Protein AF-A0A950X8S5-F1 (afdb_monomer_lite)

Secondary structure (DSSP, 8-state):
-EEEESS---TT-EEEEEETTEEEEEEEEEEEE-SSS-EEEEEEEEEEEEHHHHHHHHHHHHHT---------PPPP----

Sequence (81 aa):
MILETTEPLPISTVVSVEHEDVLFLGEVLSCRVTSGPAWNVEIKVAHFLTGLQNLMALRKGLLGEGVPSQTFHSIPPGVFN

Foldseek 3Di:
DKDKDLDWDDFQDWDWDDDDQKIFTWTWHDWADDPDSIIITDTDGPDMDGNVNVVVVVVCVVVVDDDPPPPPDDDDPDDDD

Structure (mmCIF, N/CA/C/O backbone):
data_AF-A0A950X8S5-F1
#
_entry.id   AF-A0A950X8S5-F1
#
loop_
_atom_site.group_PDB
_atom_site.id
_atom_site.type_symbol
_atom_site.label_atom_id
_atom_site.label_alt_id
_atom_site.label_comp_id
_atom_site.label_asym_id
_atom_site.label_entity_id
_atom_site.label_seq_id
_atom_site.pdbx_PDB_ins_code
_atom_site.Cartn_x
_atom_site.Cartn_y
_atom_site.Cartn_z
_atom_site.occupancy
_atom_site.B_iso_or_equiv
_atom_site.auth_seq_id
_atom_site.auth_comp_id
_atom_site.auth_asym_id
_atom_site.auth_atom_id
_atom_site.pdbx_PDB_model_num
ATOM 1 N N . MET A 1 1 ? -6.493 6.181 -3.130 1.00 85.62 1 MET A N 1
ATOM 2 C CA . MET A 1 1 ? -7.043 4.806 -3.112 1.00 85.62 1 MET A CA 1
ATOM 3 C C . MET A 1 1 ? -7.657 4.577 -1.747 1.00 85.62 1 MET A C 1
ATOM 5 O O . MET A 1 1 ? -7.056 5.024 -0.781 1.00 85.62 1 MET A O 1
ATOM 9 N N . ILE A 1 2 ? -8.830 3.952 -1.667 1.00 89.62 2 ILE A N 1
ATOM 10 C CA . ILE A 1 2 ? -9.522 3.692 -0.399 1.00 89.62 2 ILE A CA 1
ATOM 11 C C . ILE A 1 2 ? -9.542 2.185 -0.167 1.00 89.62 2 ILE A C 1
ATOM 13 O O . ILE A 1 2 ? -9.952 1.451 -1.06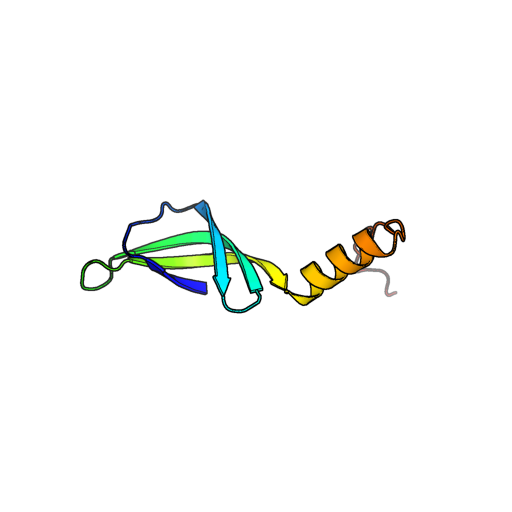3 1.00 89.62 2 ILE A O 1
ATOM 17 N N . LEU A 1 3 ? -9.091 1.747 1.005 1.00 89.69 3 LEU A N 1
ATOM 18 C CA . LEU A 1 3 ? -9.082 0.350 1.430 1.00 89.69 3 LEU A CA 1
ATOM 19 C C . LEU A 1 3 ? -9.791 0.184 2.771 1.00 89.69 3 LEU A C 1
ATOM 21 O O . LEU A 1 3 ? -9.912 1.139 3.537 1.00 89.69 3 LEU A O 1
ATOM 25 N N . GLU A 1 4 ? -10.202 -1.044 3.067 1.00 90.44 4 GLU A N 1
ATOM 26 C CA . GLU A 1 4 ? -10.695 -1.428 4.385 1.00 90.44 4 GLU A CA 1
ATOM 27 C C . GLU A 1 4 ? -9.672 -2.313 5.098 1.00 90.44 4 GLU A C 1
ATOM 29 O O . GLU A 1 4 ? -9.144 -3.263 4.519 1.00 90.44 4 GLU A O 1
ATOM 34 N N . THR A 1 5 ? -9.392 -2.000 6.360 1.00 88.56 5 THR A N 1
ATOM 35 C CA . THR A 1 5 ? -8.501 -2.775 7.228 1.00 88.56 5 THR A CA 1
ATOM 36 C C . THR A 1 5 ? -9.214 -3.136 8.526 1.00 88.56 5 THR A C 1
ATOM 38 O O . THR A 1 5 ? -10.139 -2.456 8.965 1.00 88.56 5 THR A O 1
ATOM 41 N N . THR A 1 6 ? -8.800 -4.223 9.170 1.00 87.81 6 THR A N 1
ATOM 42 C CA . THR A 1 6 ? -9.351 -4.644 10.473 1.00 87.81 6 THR A CA 1
ATOM 43 C C . THR A 1 6 ? -8.688 -3.938 11.654 1.00 87.81 6 THR A C 1
ATOM 45 O O . THR A 1 6 ? -9.141 -4.054 12.789 1.00 87.81 6 THR A O 1
ATOM 48 N N . GLU A 1 7 ? -7.606 -3.207 11.398 1.00 87.12 7 GLU A N 1
ATOM 49 C CA . GLU A 1 7 ? -6.825 -2.495 12.401 1.00 87.12 7 GLU A CA 1
ATOM 50 C C . GLU A 1 7 ? -6.506 -1.066 11.945 1.00 87.12 7 GLU A C 1
ATOM 52 O O . GLU A 1 7 ? -6.423 -0.809 10.738 1.00 87.12 7 GLU A O 1
ATOM 57 N N . PRO A 1 8 ? -6.338 -0.123 12.888 1.00 88.75 8 PRO A N 1
ATOM 58 C CA . PRO A 1 8 ? -5.994 1.248 12.556 1.00 88.75 8 PRO A CA 1
ATOM 59 C C . PRO A 1 8 ? -4.556 1.348 12.040 1.00 88.75 8 PRO A C 1
ATOM 61 O O . PRO A 1 8 ? -3.623 0.837 12.658 1.00 88.75 8 PRO A O 1
ATOM 64 N N . LEU A 1 9 ? -4.374 2.089 10.947 1.00 89.06 9 LEU A N 1
ATOM 65 C CA . LEU A 1 9 ? -3.061 2.406 10.391 1.00 89.06 9 LEU A CA 1
ATOM 66 C C . LEU A 1 9 ? -2.678 3.861 10.708 1.00 89.06 9 LEU A C 1
ATOM 68 O O . LEU A 1 9 ? -3.485 4.767 10.476 1.00 89.06 9 LEU A O 1
ATOM 72 N N . PRO A 1 10 ? -1.458 4.126 11.212 1.00 89.62 10 PRO A N 1
ATOM 73 C CA . PRO A 1 10 ? -1.012 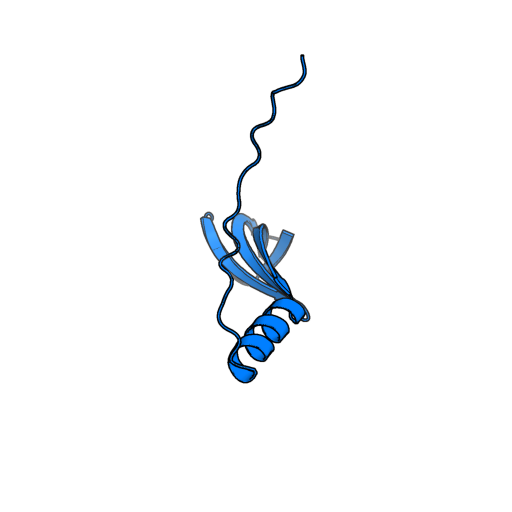5.491 11.458 1.00 89.62 10 PRO A CA 1
ATOM 74 C C . PRO A 1 10 ? -0.896 6.292 10.155 1.00 89.62 10 PRO A C 1
ATOM 76 O O . PRO A 1 10 ? -0.461 5.771 9.125 1.00 89.62 10 PRO A O 1
ATOM 79 N N . ILE A 1 11 ? -1.231 7.582 10.219 1.00 92.06 11 ILE A N 1
ATOM 80 C CA . ILE A 1 11 ? -0.982 8.529 9.123 1.00 92.06 11 ILE A CA 1
ATOM 81 C C . ILE A 1 11 ? 0.523 8.579 8.848 1.00 92.06 11 ILE A C 1
ATOM 83 O O . ILE A 1 11 ? 1.336 8.437 9.760 1.00 92.06 11 ILE A O 1
ATOM 87 N N . SER A 1 12 ? 0.882 8.764 7.584 1.00 90.12 12 SER A N 1
ATOM 88 C CA . SER A 1 12 ? 2.260 8.765 7.102 1.00 90.12 12 SER A CA 1
ATOM 89 C C . SER A 1 12 ? 3.000 7.430 7.171 1.00 90.12 12 SER A C 1
ATOM 91 O O . SER A 1 12 ? 4.214 7.357 6.982 1.00 90.12 12 SER A O 1
ATOM 93 N N . THR A 1 13 ? 2.263 6.340 7.379 1.00 90.75 13 THR A N 1
ATOM 94 C CA . THR A 1 13 ? 2.815 4.991 7.255 1.00 90.75 13 THR A C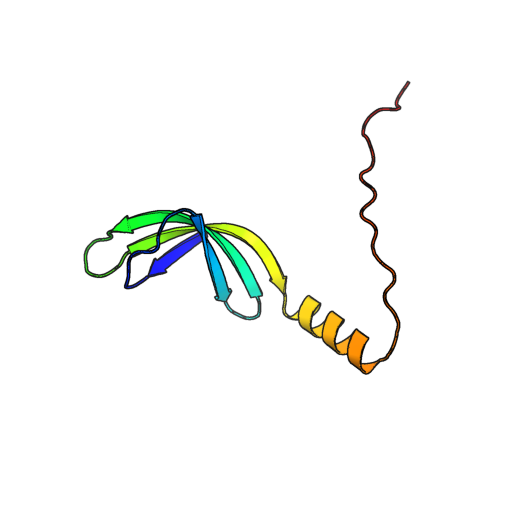A 1
ATOM 95 C C . THR A 1 13 ? 2.941 4.613 5.787 1.00 90.75 13 THR A C 1
ATOM 97 O O . THR A 1 13 ? 1.981 4.741 5.022 1.00 90.75 13 THR A O 1
ATOM 100 N N . VAL A 1 14 ? 4.116 4.113 5.403 1.00 89.62 14 VAL A N 1
ATOM 101 C CA . VAL A 1 14 ? 4.349 3.541 4.074 1.00 89.62 14 VAL A CA 1
ATOM 102 C C . VAL A 1 14 ? 3.677 2.176 3.995 1.00 89.62 14 VAL A C 1
ATOM 104 O O . VAL A 1 14 ? 3.892 1.320 4.851 1.00 89.62 14 VAL A O 1
ATOM 107 N N . VAL A 1 15 ? 2.875 1.976 2.955 1.00 89.50 15 VAL A N 1
ATOM 108 C CA . VAL A 1 15 ? 2.100 0.756 2.734 1.00 89.50 15 VAL A CA 1
ATOM 109 C C . VAL A 1 15 ? 2.304 0.237 1.317 1.00 89.50 15 VAL A C 1
ATOM 111 O O . VAL A 1 15 ? 2.417 1.003 0.354 1.00 89.50 15 VAL A O 1
ATOM 114 N N . SER A 1 16 ? 2.338 -1.086 1.202 1.00 88.56 16 SER A N 1
ATOM 115 C CA . SER A 1 16 ? 2.321 -1.814 -0.061 1.00 88.56 16 SER A CA 1
ATOM 116 C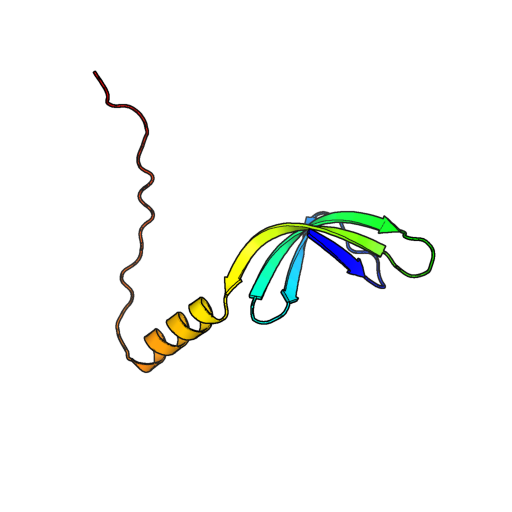 C . SER A 1 16 ? 0.992 -2.544 -0.193 1.00 88.56 16 SER A C 1
ATOM 118 O O . SER A 1 16 ? 0.603 -3.272 0.718 1.00 88.56 16 SER A O 1
ATOM 120 N N . VAL A 1 17 ? 0.306 -2.356 -1.312 1.00 88.31 17 VAL A N 1
ATOM 121 C CA . VAL A 1 17 ? -1.004 -2.954 -1.568 1.00 88.31 17 VAL A CA 1
ATOM 122 C C . VAL A 1 17 ? -0.898 -3.765 -2.843 1.00 88.31 17 VAL A C 1
ATOM 124 O O . VAL A 1 17 ? -0.634 -3.215 -3.909 1.00 88.31 17 VAL A O 1
ATOM 127 N N . GLU A 1 18 ? -1.075 -5.072 -2.718 1.00 87.31 18 GLU A N 1
ATOM 128 C CA . GLU A 1 18 ? -1.087 -5.998 -3.843 1.00 87.31 18 GLU A CA 1
ATOM 129 C C . GLU A 1 18 ? -2.529 -6.206 -4.303 1.00 87.31 18 GLU A C 1
ATOM 131 O O . GLU A 1 18 ? -3.409 -6.543 -3.506 1.00 87.31 18 GLU A O 1
ATOM 136 N N . HIS A 1 19 ? -2.784 -5.961 -5.584 1.00 84.00 19 HIS A N 1
ATOM 137 C CA . HIS A 1 19 ? -4.071 -6.240 -6.203 1.00 84.00 19 HIS A CA 1
ATOM 138 C C . HIS A 1 19 ? -3.847 -6.724 -7.632 1.00 84.00 19 HIS A C 1
ATOM 140 O O . HIS A 1 19 ? -3.246 -6.014 -8.441 1.00 84.00 19 HIS A O 1
ATOM 146 N N . GLU A 1 20 ? -4.334 -7.931 -7.926 1.00 83.81 20 GLU A N 1
ATOM 147 C CA . GLU A 1 20 ? -4.045 -8.644 -9.175 1.00 83.81 20 GLU A CA 1
ATOM 148 C C . GLU A 1 20 ? -2.524 -8.751 -9.403 1.00 83.81 20 GLU A C 1
ATOM 150 O O . GLU A 1 20 ? -1.809 -9.210 -8.519 1.00 83.81 20 GLU A O 1
ATOM 155 N N . ASP A 1 21 ? -2.024 -8.292 -10.552 1.00 80.56 21 ASP A N 1
ATOM 156 C CA . ASP A 1 21 ? -0.600 -8.290 -10.904 1.00 80.56 21 ASP A CA 1
ATOM 157 C C . ASP A 1 21 ? 0.070 -6.926 -10.656 1.00 80.56 21 ASP A C 1
ATOM 159 O O . ASP A 1 21 ? 1.095 -6.603 -11.271 1.00 80.56 21 ASP A O 1
ATOM 163 N N . VAL A 1 22 ? -0.527 -6.073 -9.818 1.00 80.56 22 VAL A N 1
ATOM 164 C CA . VAL A 1 22 ? -0.030 -4.721 -9.556 1.00 80.56 22 VAL A CA 1
ATOM 165 C C . VAL A 1 22 ? 0.263 -4.531 -8.075 1.00 80.56 22 VAL A C 1
ATOM 167 O O . VAL A 1 22 ? -0.598 -4.707 -7.214 1.00 80.56 22 VAL A O 1
ATOM 170 N N . LEU A 1 23 ? 1.493 -4.106 -7.785 1.00 84.31 23 LEU A N 1
ATOM 171 C CA . LEU A 1 23 ? 1.902 -3.686 -6.450 1.00 84.31 23 LEU A CA 1
ATOM 172 C C . LEU A 1 23 ? 1.883 -2.159 -6.372 1.00 84.31 23 LEU A C 1
ATOM 174 O O . LEU A 1 23 ? 2.690 -1.477 -7.011 1.00 84.31 23 LEU A O 1
ATOM 178 N N . PHE A 1 24 ? 0.972 -1.615 -5.574 1.00 86.56 24 PHE A N 1
ATOM 179 C CA . PHE A 1 24 ? 0.880 -0.190 -5.287 1.00 86.56 24 PHE A CA 1
ATOM 180 C C . PHE A 1 24 ? 1.712 0.143 -4.052 1.00 86.56 24 PHE A C 1
ATOM 182 O O . PHE A 1 24 ? 1.509 -0.426 -2.984 1.00 86.56 24 PHE A O 1
ATOM 189 N N . LEU A 1 25 ? 2.629 1.095 -4.184 1.00 88.94 25 LEU A N 1
ATOM 190 C CA . LEU A 1 25 ? 3.430 1.623 -3.086 1.00 88.94 25 LEU A CA 1
ATOM 191 C C . LEU A 1 25 ? 2.972 3.044 -2.784 1.00 88.94 25 LEU A C 1
ATOM 193 O O . LEU A 1 25 ? 2.912 3.902 -3.674 1.00 88.94 25 LEU A O 1
ATOM 197 N N . GLY A 1 26 ? 2.643 3.298 -1.525 1.00 90.81 26 GLY A N 1
ATOM 198 C CA . GLY A 1 26 ? 2.058 4.564 -1.122 1.00 90.81 26 GLY A CA 1
ATOM 199 C C . GLY A 1 26 ? 2.171 4.846 0.362 1.00 90.81 26 GLY A C 1
ATOM 200 O O . GLY A 1 26 ? 2.860 4.152 1.103 1.00 90.81 26 GLY A O 1
ATOM 201 N N . GLU A 1 27 ? 1.475 5.894 0.773 1.00 92.31 27 GLU A N 1
ATOM 202 C CA . GLU A 1 27 ? 1.469 6.394 2.142 1.00 92.31 27 GLU A CA 1
ATOM 203 C C . GLU A 1 27 ? 0.032 6.641 2.605 1.00 92.31 27 GLU A C 1
ATOM 205 O O . GLU A 1 27 ? -0.813 7.103 1.828 1.00 92.31 27 GLU A O 1
ATOM 210 N N . VAL A 1 28 ? -0.249 6.332 3.871 1.00 93.00 28 VAL A N 1
ATOM 211 C CA . VAL A 1 28 ? -1.554 6.577 4.495 1.00 93.00 28 VAL A CA 1
ATOM 212 C C . VAL A 1 28 ? -1.768 8.077 4.698 1.00 93.00 28 VAL A C 1
ATOM 214 O O . VAL A 1 28 ? -1.022 8.728 5.427 1.00 93.00 28 VAL A O 1
ATOM 217 N N . LEU A 1 29 ? -2.828 8.617 4.097 1.00 92.62 29 LEU A N 1
ATOM 218 C CA . LEU A 1 29 ? -3.270 10.001 4.286 1.00 92.62 29 LEU A CA 1
ATOM 219 C C . LEU A 1 29 ? -4.320 10.131 5.390 1.00 92.62 29 LEU A C 1
ATOM 221 O O . LEU A 1 29 ? -4.342 11.118 6.123 1.00 92.62 29 LEU A O 1
ATOM 225 N N . SER A 1 30 ? -5.218 9.153 5.493 1.00 91.31 30 SER A N 1
ATOM 226 C CA . SER A 1 30 ? -6.304 9.161 6.469 1.00 91.31 30 SER A CA 1
ATOM 227 C C . SER A 1 30 ? -6.648 7.740 6.887 1.00 91.31 30 SER A C 1
ATOM 229 O O . SER A 1 30 ? -6.619 6.829 6.068 1.00 91.31 30 SER A O 1
ATOM 231 N N . CYS A 1 31 ? -6.998 7.557 8.156 1.00 90.19 31 CYS A N 1
ATOM 232 C CA . CYS A 1 31 ? -7.536 6.313 8.687 1.00 90.19 31 CYS A CA 1
ATOM 233 C C . CYS A 1 31 ? -8.736 6.670 9.563 1.00 90.19 31 CYS A C 1
ATOM 235 O O . CYS A 1 31 ? -8.598 7.400 10.547 1.00 90.19 31 CYS A O 1
ATOM 237 N N . ARG A 1 32 ? -9.929 6.213 9.180 1.00 91.38 32 ARG A N 1
ATOM 238 C CA . ARG A 1 32 ? -11.191 6.524 9.861 1.00 91.38 32 ARG A CA 1
ATOM 239 C C . ARG A 1 32 ? -11.916 5.241 10.217 1.00 91.38 32 ARG A C 1
ATOM 241 O O . ARG A 1 32 ? -11.971 4.316 9.418 1.00 91.38 32 ARG A O 1
ATOM 248 N N . VAL A 1 33 ? -12.499 5.191 11.407 1.00 90.50 33 VAL A N 1
ATOM 249 C CA . VAL A 1 33 ? -13.339 4.058 11.797 1.00 90.50 33 VAL A CA 1
ATOM 250 C C . VAL A 1 33 ? -14.615 4.047 10.950 1.00 90.50 33 VAL A C 1
ATOM 252 O O . VAL A 1 33 ? -15.251 5.084 10.754 1.00 90.50 33 VAL A O 1
ATOM 255 N N . THR A 1 34 ? -14.970 2.874 10.439 1.00 87.69 34 THR A N 1
ATOM 256 C CA . THR A 1 34 ? -16.238 2.606 9.748 1.00 87.69 34 THR A CA 1
ATOM 257 C C . THR A 1 34 ? -17.168 1.876 10.715 1.00 87.69 34 THR A C 1
ATOM 259 O O . THR A 1 34 ? -16.737 1.396 11.760 1.00 87.69 34 THR A O 1
ATOM 262 N N . SER A 1 35 ? -18.467 1.803 10.425 1.00 79.06 35 SER A N 1
ATOM 263 C CA . SER A 1 35 ? -19.418 1.071 11.268 1.00 79.06 35 SER A CA 1
ATOM 264 C C . SER A 1 35 ? -18.995 -0.400 11.441 1.00 79.06 35 SER A C 1
ATOM 266 O O . SER A 1 35 ? -19.091 -1.182 10.502 1.00 79.06 35 SER A O 1
ATOM 268 N N . GLY A 1 36 ? -18.537 -0.776 12.642 1.00 79.12 36 GLY A N 1
ATOM 269 C CA . GLY A 1 36 ? -18.060 -2.128 12.970 1.00 79.12 36 GLY A CA 1
ATOM 270 C C . GLY A 1 36 ? -16.555 -2.181 13.292 1.00 79.12 36 GLY A C 1
ATOM 271 O O . GLY A 1 36 ? -15.987 -1.169 13.695 1.00 79.12 36 GLY A O 1
ATOM 272 N N . PRO A 1 37 ? -15.892 -3.348 13.150 1.00 84.00 37 PRO A N 1
ATOM 273 C CA . 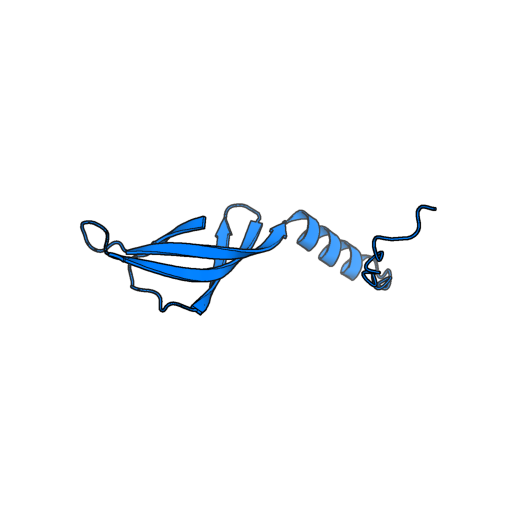PRO A 1 37 ? -14.451 -3.512 13.386 1.00 84.00 37 PRO A CA 1
ATOM 274 C C . PRO A 1 37 ? -13.585 -3.117 12.171 1.00 84.00 37 PRO A C 1
ATOM 276 O O . PRO A 1 37 ? -12.436 -3.537 12.074 1.00 84.00 37 PRO A O 1
ATOM 279 N N . ALA A 1 38 ? -14.138 -2.358 11.221 1.00 88.25 38 ALA A N 1
ATOM 280 C CA . ALA A 1 38 ? -13.473 -1.996 9.975 1.00 88.25 38 ALA A CA 1
ATOM 281 C C . ALA A 1 38 ? -12.999 -0.539 9.998 1.00 88.25 38 ALA A C 1
ATOM 283 O O . ALA A 1 38 ? -13.697 0.363 10.464 1.00 88.25 38 ALA A O 1
ATOM 284 N N . TRP A 1 39 ? -11.822 -0.303 9.437 1.00 90.06 39 TRP A N 1
ATOM 285 C CA . TRP A 1 39 ? -11.202 1.002 9.278 1.00 90.06 39 TRP A CA 1
ATOM 286 C C . TRP A 1 39 ? -11.097 1.318 7.795 1.00 90.06 39 TRP A C 1
ATOM 288 O O . TRP A 1 39 ? -10.589 0.519 7.019 1.00 90.06 39 TRP A O 1
ATOM 298 N N . ASN A 1 40 ? -11.586 2.486 7.403 1.00 91.88 40 ASN A N 1
ATOM 299 C CA . ASN A 1 40 ? -11.436 3.010 6.061 1.00 91.88 40 ASN A CA 1
ATOM 300 C C . ASN A 1 40 ? -10.126 3.797 5.988 1.00 91.88 40 ASN A C 1
ATOM 302 O O . ASN A 1 40 ? -9.929 4.766 6.730 1.00 91.88 40 ASN A O 1
ATOM 306 N N . VAL A 1 41 ? -9.224 3.356 5.120 1.00 91.88 41 VAL A N 1
ATOM 307 C CA . VAL A 1 41 ? -7.875 3.895 4.993 1.00 91.88 41 VAL A CA 1
ATOM 308 C C . VAL A 1 41 ? -7.703 4.485 3.607 1.00 91.88 41 VAL A C 1
ATOM 310 O O . VAL A 1 41 ? -7.829 3.803 2.590 1.00 91.88 41 VAL A O 1
ATOM 313 N N . GLU A 1 42 ? -7.391 5.773 3.570 1.00 92.06 42 GLU A N 1
ATOM 314 C CA . GLU A 1 42 ? -7.064 6.485 2.349 1.00 92.06 42 GLU A CA 1
ATOM 315 C C . GLU A 1 42 ? -5.551 6.502 2.151 1.00 92.06 42 GLU A C 1
ATOM 317 O O . GLU A 1 42 ? -4.795 6.963 3.006 1.00 92.06 42 GLU A O 1
ATOM 322 N N . ILE A 1 43 ? -5.115 6.015 0.992 1.00 91.19 43 ILE A N 1
ATOM 323 C CA . ILE A 1 43 ? -3.711 5.884 0.615 1.00 91.19 43 ILE A CA 1
ATOM 324 C C . ILE A 1 43 ? -3.433 6.744 -0.612 1.00 91.19 43 ILE A C 1
ATOM 326 O O . ILE A 1 43 ? -4.121 6.645 -1.642 1.00 91.19 43 ILE A O 1
ATOM 330 N N . LYS A 1 44 ? -2.367 7.540 -0.527 1.00 92.19 44 LYS A N 1
ATOM 331 C CA . LYS A 1 44 ? -1.745 8.189 -1.677 1.00 92.19 44 LYS A CA 1
ATOM 332 C C . LYS A 1 44 ? -0.786 7.211 -2.333 1.00 92.19 44 LYS A C 1
ATOM 334 O O . LYS A 1 44 ? 0.268 6.908 -1.783 1.00 92.19 44 LYS A O 1
ATOM 339 N N . VAL A 1 45 ? -1.141 6.736 -3.519 1.00 89.06 45 VAL A N 1
ATOM 340 C CA . VAL A 1 45 ? -0.246 5.905 -4.328 1.00 89.06 45 VAL A CA 1
ATOM 341 C C . VAL A 1 45 ? 0.841 6.803 -4.916 1.00 89.06 45 VAL A C 1
ATOM 343 O O . VAL A 1 45 ? 0.532 7.768 -5.614 1.00 89.06 45 VAL A O 1
ATOM 346 N N . ALA A 1 46 ? 2.102 6.497 -4.616 1.00 85.69 46 ALA A N 1
ATOM 347 C CA . ALA A 1 46 ? 3.259 7.190 -5.177 1.00 85.69 46 ALA A CA 1
ATOM 348 C C . ALA A 1 46 ? 3.815 6.445 -6.396 1.00 85.69 46 ALA A C 1
ATOM 350 O O . ALA A 1 46 ? 4.206 7.071 -7.377 1.00 85.69 46 ALA A O 1
ATOM 351 N N . HIS A 1 47 ? 3.821 5.112 -6.341 1.00 78.75 47 HIS A N 1
ATOM 352 C CA . HIS A 1 47 ? 4.306 4.254 -7.416 1.00 78.75 47 HIS A CA 1
ATOM 353 C C . HIS A 1 47 ? 3.385 3.046 -7.583 1.00 78.75 47 HIS A C 1
ATOM 355 O O . HIS A 1 47 ? 2.798 2.560 -6.618 1.00 78.75 47 HIS A O 1
ATOM 361 N N . PHE A 1 48 ? 3.285 2.543 -8.808 1.00 80.44 48 PHE A N 1
ATOM 362 C CA . PHE A 1 48 ? 2.648 1.269 -9.113 1.00 80.44 48 PHE A CA 1
ATOM 363 C C . PHE A 1 48 ? 3.619 0.441 -9.951 1.00 80.44 48 PHE A C 1
ATOM 365 O O . PHE A 1 48 ? 4.232 0.948 -10.891 1.00 80.44 48 PHE A O 1
ATOM 372 N N . LEU A 1 49 ? 3.789 -0.819 -9.572 1.00 76.06 49 LEU A N 1
ATOM 373 C CA . LEU A 1 49 ? 4.636 -1.778 -10.264 1.00 76.06 49 LEU A CA 1
ATOM 374 C C . LEU A 1 49 ? 3.722 -2.785 -10.944 1.00 76.06 49 LEU A C 1
ATOM 376 O O . LEU A 1 49 ? 2.942 -3.450 -10.271 1.00 76.06 49 LEU A O 1
ATOM 380 N N . THR A 1 50 ? 3.801 -2.885 -12.267 1.00 75.75 50 THR A N 1
ATOM 381 C CA . THR A 1 50 ? 3.029 -3.885 -13.022 1.00 75.75 50 THR A CA 1
ATOM 382 C C . THR A 1 50 ? 3.803 -5.195 -13.130 1.00 75.75 50 THR A C 1
ATOM 384 O O . THR A 1 50 ? 5.031 -5.190 -13.259 1.00 75.75 50 THR A O 1
ATOM 387 N N . GLY A 1 51 ? 3.095 -6.324 -13.192 1.00 64.12 51 GLY A N 1
ATOM 388 C CA . GLY A 1 51 ? 3.676 -7.633 -13.495 1.00 64.12 51 GLY A CA 1
ATOM 389 C C . GLY A 1 51 ? 4.521 -7.630 -14.775 1.00 64.12 51 GLY A C 1
ATOM 390 O O . GLY A 1 51 ? 5.538 -8.314 -14.840 1.00 64.12 51 GLY A O 1
ATOM 391 N N . LEU A 1 52 ? 4.195 -6.776 -15.758 1.00 63.75 52 LEU A N 1
ATOM 392 C CA . LEU A 1 52 ? 4.997 -6.584 -16.970 1.00 63.75 52 LEU A CA 1
ATOM 393 C C . LEU A 1 52 ? 6.359 -5.922 -16.688 1.00 63.75 52 LEU A C 1
ATOM 395 O O . LEU A 1 52 ? 7.349 -6.309 -17.299 1.00 63.75 52 LEU A O 1
ATOM 399 N N . GLN A 1 53 ? 6.453 -4.968 -15.756 1.00 62.94 53 GLN A N 1
ATOM 400 C CA . GLN A 1 53 ? 7.740 -4.405 -15.316 1.00 62.94 53 GLN A CA 1
ATOM 401 C C . GLN A 1 53 ? 8.568 -5.435 -14.540 1.00 62.94 53 GLN A C 1
ATOM 403 O O . GLN A 1 53 ? 9.773 -5.530 -14.774 1.00 62.94 53 GLN A O 1
ATOM 408 N N . ASN A 1 54 ? 7.927 -6.260 -13.703 1.00 60.78 54 ASN A N 1
ATOM 409 C CA . ASN A 1 54 ? 8.587 -7.389 -13.039 1.00 60.78 54 ASN A CA 1
ATOM 410 C C . ASN A 1 54 ? 9.103 -8.411 -14.063 1.00 60.78 54 ASN A C 1
ATOM 412 O O . ASN A 1 54 ? 10.260 -8.820 -13.996 1.00 60.78 54 ASN A O 1
ATOM 416 N N . LEU A 1 55 ? 8.293 -8.759 -15.068 1.00 62.62 55 LEU A N 1
ATOM 417 C CA . LEU A 1 55 ? 8.674 -9.668 -16.148 1.00 62.62 55 LEU A CA 1
ATOM 418 C C . LEU A 1 55 ? 9.783 -9.075 -17.026 1.00 62.62 55 LEU A C 1
ATOM 420 O O . LEU A 1 55 ? 10.688 -9.797 -17.425 1.00 62.62 55 LEU A O 1
ATOM 424 N N . MET A 1 56 ? 9.761 -7.769 -17.307 1.00 66.00 56 MET A N 1
ATOM 425 C CA . MET A 1 56 ? 10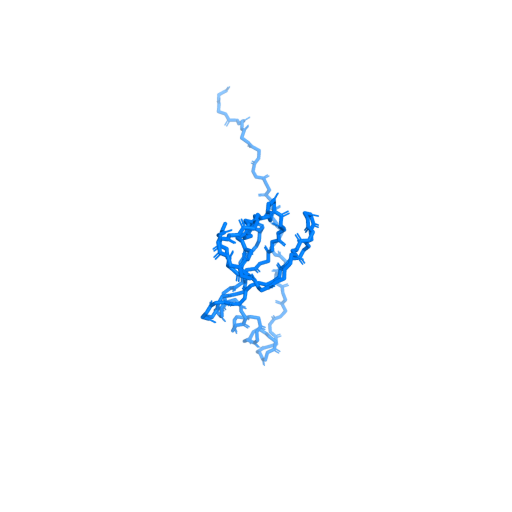.836 -7.080 -18.032 1.00 66.00 56 MET A CA 1
ATOM 426 C C . MET A 1 56 ? 12.138 -7.038 -17.221 1.00 66.00 56 MET A C 1
ATOM 428 O O . MET A 1 56 ? 13.206 -7.249 -17.795 1.00 66.00 56 MET A O 1
ATOM 432 N N . ALA A 1 57 ? 12.071 -6.832 -15.902 1.00 61.56 57 ALA A N 1
ATOM 433 C CA . ALA A 1 57 ? 13.232 -6.898 -15.015 1.00 61.56 57 ALA A CA 1
ATOM 434 C C . ALA A 1 57 ? 13.817 -8.322 -14.938 1.00 61.56 57 ALA A C 1
ATOM 436 O O . ALA A 1 57 ? 15.028 -8.496 -15.079 1.00 61.56 57 ALA A O 1
ATOM 437 N N . LEU A 1 58 ? 12.965 -9.346 -14.811 1.00 60.09 58 LEU A N 1
ATOM 438 C CA . LEU A 1 58 ? 13.350 -10.764 -14.825 1.00 60.09 58 LEU A CA 1
ATOM 439 C C . LEU A 1 58 ? 13.924 -11.195 -16.182 1.00 60.09 58 LEU A C 1
ATOM 441 O O . LEU A 1 58 ? 14.989 -11.808 -16.239 1.00 60.09 58 LEU A O 1
ATOM 445 N N . ARG A 1 59 ? 13.268 -10.814 -17.286 1.00 62.97 59 ARG A N 1
ATOM 446 C CA . ARG A 1 59 ? 13.734 -11.031 -18.664 1.00 62.97 59 ARG A CA 1
ATOM 447 C C . ARG A 1 59 ? 15.130 -10.444 -18.857 1.00 62.97 59 ARG A C 1
ATOM 449 O O . ARG A 1 59 ? 16.001 -11.117 -19.394 1.00 62.97 59 ARG A O 1
ATOM 456 N N . LYS A 1 60 ? 15.350 -9.215 -18.392 1.00 56.69 60 LYS A N 1
ATOM 457 C CA . LYS A 1 60 ? 16.640 -8.520 -18.481 1.00 56.69 60 LYS A CA 1
ATOM 458 C C . LYS A 1 60 ? 17.733 -9.194 -17.645 1.00 56.69 60 LYS A C 1
ATOM 460 O O . LYS A 1 60 ? 18.860 -9.301 -18.112 1.00 56.69 60 LYS A O 1
ATOM 465 N N . GLY A 1 61 ? 17.400 -9.692 -16.452 1.00 59.22 61 GLY A N 1
ATOM 466 C CA . GLY A 1 61 ? 18.333 -10.447 -15.608 1.00 59.22 61 GLY A CA 1
ATOM 467 C C . GLY A 1 61 ? 18.732 -11.805 -16.196 1.00 59.22 61 GLY A C 1
ATOM 468 O O . GLY A 1 61 ? 19.892 -12.192 -16.104 1.00 59.22 61 GLY A O 1
ATOM 469 N N . LEU A 1 62 ? 17.797 -12.505 -16.844 1.00 58.03 62 LEU A N 1
ATOM 470 C CA . LEU A 1 62 ? 18.047 -13.817 -17.452 1.00 58.03 62 LEU A CA 1
ATOM 471 C C . LEU A 1 62 ? 18.699 -13.738 -18.843 1.00 58.03 62 LEU A C 1
ATOM 473 O O . LEU A 1 62 ? 19.418 -14.658 -19.220 1.00 58.03 62 LEU A O 1
ATOM 477 N N . LEU A 1 63 ? 18.475 -12.657 -19.601 1.00 61.12 63 LEU A N 1
ATOM 478 C CA . LEU A 1 63 ? 19.063 -12.448 -20.935 1.00 61.12 63 LEU A CA 1
ATOM 479 C C . LEU A 1 63 ? 20.370 -11.639 -20.918 1.00 61.12 63 LEU A C 1
ATOM 481 O O . LEU A 1 63 ? 20.956 -11.427 -21.973 1.00 61.12 63 LEU A O 1
ATOM 485 N N . GLY A 1 64 ? 20.852 -11.212 -19.745 1.00 53.50 64 GLY A N 1
ATOM 486 C CA . GLY A 1 64 ? 22.203 -10.667 -19.577 1.00 53.50 64 GLY A CA 1
ATOM 487 C C . GLY A 1 64 ? 22.484 -9.329 -20.273 1.00 53.50 64 GLY A C 1
ATOM 488 O O . GLY A 1 64 ? 23.645 -8.937 -20.371 1.00 53.50 64 GLY A O 1
ATOM 489 N N . GLU A 1 65 ? 21.469 -8.601 -20.744 1.00 52.97 65 GLU A N 1
ATOM 490 C CA . GLU A 1 65 ? 21.680 -7.288 -21.360 1.00 52.97 65 GLU A CA 1
ATOM 491 C C . GLU A 1 65 ? 21.694 -6.185 -20.294 1.00 52.97 65 GLU A C 1
ATOM 493 O O . GLU A 1 65 ? 20.681 -5.832 -19.676 1.00 52.97 65 GLU A O 1
ATOM 498 N N . GLY A 1 66 ? 22.902 -5.663 -20.067 1.00 51.78 66 GLY A N 1
ATOM 499 C CA . GLY A 1 66 ? 23.203 -4.554 -19.172 1.00 51.78 66 GLY A CA 1
ATOM 500 C C . GLY A 1 66 ? 22.262 -3.359 -19.347 1.00 51.78 66 GLY A C 1
ATOM 501 O O . GLY A 1 66 ? 21.744 -3.058 -20.418 1.00 51.78 66 GLY A O 1
ATOM 502 N N . VAL A 1 67 ? 22.014 -2.674 -18.238 1.00 49.00 67 VAL A N 1
ATOM 503 C CA . VAL A 1 67 ? 21.107 -1.531 -18.147 1.00 49.00 67 VAL A CA 1
ATOM 504 C C . VAL A 1 67 ? 21.583 -0.364 -19.023 1.00 49.00 67 VAL A C 1
ATOM 506 O O . VAL A 1 67 ? 22.670 0.142 -18.760 1.00 49.00 67 VAL A O 1
ATOM 509 N N . PRO A 1 68 ? 20.773 0.190 -19.948 1.00 46.09 68 PRO A N 1
ATOM 510 C CA . PRO A 1 68 ? 20.873 1.611 -20.213 1.00 46.09 68 PRO A CA 1
ATOM 511 C C . PRO A 1 68 ? 20.110 2.317 -19.091 1.00 46.09 68 PRO A C 1
ATOM 513 O O . PRO A 1 68 ? 18.886 2.199 -18.985 1.00 46.09 68 PRO A O 1
ATOM 516 N N . SER A 1 69 ? 20.850 2.990 -18.207 1.00 48.06 69 SER A N 1
ATOM 517 C CA . SER A 1 69 ? 20.298 3.984 -17.288 1.00 48.06 69 SER A CA 1
ATOM 518 C C . SER A 1 69 ? 19.397 4.925 -18.078 1.00 48.06 69 SER A C 1
ATOM 520 O O . SER A 1 69 ? 19.877 5.700 -18.903 1.00 48.06 69 SER A O 1
ATOM 522 N N . GLN A 1 70 ? 18.089 4.862 -17.842 1.00 46.88 70 GLN A N 1
ATOM 523 C CA . GLN A 1 70 ? 17.191 5.919 -18.277 1.00 46.88 70 GLN A CA 1
ATOM 524 C C . GLN A 1 70 ? 17.384 7.084 -17.314 1.00 46.88 70 GLN A C 1
ATOM 526 O O . GLN A 1 70 ? 16.719 7.204 -16.288 1.00 46.88 70 GLN A O 1
ATOM 531 N N . THR A 1 71 ? 18.372 7.916 -17.625 1.00 47.78 71 THR A N 1
ATOM 532 C CA . THR A 1 71 ? 18.506 9.242 -17.042 1.00 47.78 71 THR A CA 1
ATOM 533 C C . THR A 1 71 ? 17.270 10.025 -17.471 1.00 47.78 71 THR A C 1
ATOM 535 O O . THR A 1 71 ? 17.119 10.362 -18.644 1.00 47.78 71 THR A O 1
ATOM 538 N N . PHE A 1 72 ? 16.355 10.281 -16.539 1.00 43.88 72 PHE A N 1
ATOM 539 C CA . PHE A 1 72 ? 15.268 11.226 -16.759 1.00 43.88 72 PHE A CA 1
ATOM 540 C C . PHE A 1 72 ? 15.892 12.609 -16.988 1.00 43.88 72 PHE A C 1
ATOM 542 O O . PHE A 1 72 ? 16.318 13.269 -16.044 1.00 43.88 72 PHE A O 1
ATOM 549 N N . HIS A 1 73 ? 15.995 13.041 -18.245 1.00 41.50 73 HIS A N 1
ATOM 550 C CA . HIS A 1 73 ? 16.228 14.447 -18.553 1.00 41.50 73 HIS A CA 1
ATOM 551 C C . HIS A 1 73 ? 14.880 15.161 -18.503 1.00 41.50 73 HIS A C 1
ATOM 553 O O . HIS A 1 73 ? 14.030 14.987 -19.375 1.00 41.50 73 HIS A O 1
ATOM 559 N N . SER A 1 74 ? 14.676 15.943 -17.444 1.00 43.97 74 SER A N 1
ATOM 560 C CA . SER A 1 74 ? 13.643 16.967 -17.405 1.00 43.97 74 SER A CA 1
ATOM 561 C C . SER A 1 74 ? 13.921 17.973 -18.523 1.00 43.97 74 SER A C 1
ATOM 563 O O . SER A 1 74 ? 14.950 18.644 -18.535 1.00 43.97 74 SER A O 1
ATOM 565 N N . ILE A 1 75 ? 13.010 18.065 -19.488 1.00 59.41 75 ILE A N 1
ATOM 566 C CA . ILE A 1 75 ? 13.019 19.132 -20.490 1.00 59.41 75 ILE A CA 1
ATOM 567 C C . ILE A 1 75 ? 12.565 20.416 -19.773 1.00 59.41 75 ILE A C 1
ATOM 569 O O . ILE A 1 75 ? 11.459 20.417 -19.225 1.00 59.41 75 ILE A O 1
ATOM 573 N N . PRO A 1 76 ? 13.354 21.507 -19.741 1.00 50.81 76 PRO A N 1
ATOM 574 C CA . PRO A 1 76 ? 12.855 22.782 -19.245 1.00 50.81 76 PRO A CA 1
ATOM 575 C C . PRO A 1 76 ? 11.892 23.394 -20.280 1.00 50.81 76 PRO A C 1
ATOM 577 O O . PRO A 1 76 ? 12.249 23.496 -21.458 1.00 50.81 76 PRO A O 1
ATOM 580 N N . PRO A 1 77 ? 10.676 23.813 -19.890 1.00 42.16 77 PRO A N 1
ATOM 581 C CA . PRO A 1 77 ? 9.796 24.540 -20.789 1.00 42.16 77 PRO A CA 1
ATOM 582 C C . PRO A 1 77 ? 10.269 25.995 -20.884 1.00 42.16 77 PRO A C 1
ATOM 584 O O . PRO A 1 77 ? 10.236 26.720 -19.893 1.00 42.16 77 PRO A O 1
ATOM 587 N N . GLY A 1 78 ? 10.687 26.430 -22.076 1.00 41.44 78 GLY A N 1
ATOM 588 C CA . GLY A 1 78 ? 10.816 27.860 -22.371 1.00 41.44 78 GLY A CA 1
ATOM 589 C C . GLY A 1 78 ? 11.960 28.262 -23.296 1.00 41.44 78 GLY A C 1
ATOM 590 O O . GLY A 1 78 ? 12.818 29.029 -22.881 1.00 41.44 78 GLY A O 1
ATOM 591 N N . VAL A 1 79 ? 11.941 27.819 -24.556 1.00 51.62 79 VAL A N 1
ATOM 592 C CA . VAL A 1 79 ? 12.453 28.639 -25.667 1.00 51.62 79 VAL A CA 1
ATOM 593 C C . VAL A 1 79 ? 11.443 28.539 -26.804 1.00 51.62 79 VAL A C 1
ATOM 595 O O . VAL A 1 79 ? 11.496 27.625 -27.621 1.00 51.62 79 VAL A O 1
ATOM 598 N N . PHE A 1 80 ? 10.497 29.472 -26.823 1.00 51.16 80 PHE A N 1
ATOM 599 C CA . PHE A 1 80 ? 9.779 29.845 -28.034 1.00 51.16 80 PHE A CA 1
ATOM 600 C C . PHE A 1 80 ? 9.735 31.375 -28.086 1.00 51.16 80 PHE A C 1
ATOM 602 O O . PHE A 1 80 ? 9.104 31.994 -27.230 1.00 51.16 80 PHE A O 1
ATOM 609 N N . ASN A 1 81 ? 10.410 31.900 -29.116 1.00 39.78 81 ASN A N 1
ATOM 610 C CA . ASN A 1 81 ? 10.623 33.295 -29.528 1.00 39.78 81 ASN A CA 1
ATOM 611 C C . ASN A 1 81 ? 11.584 34.164 -28.712 1.00 39.78 81 ASN A C 1
ATOM 613 O O . ASN A 1 81 ? 11.195 34.670 -27.641 1.00 39.78 81 ASN A O 1
#

Radius of gyration: 19.0 Å; chains: 1; bounding box: 43×47×43 Å

pLDDT: mean 74.55, std 17.56, range [39.78, 93.0]